Protein AF-A0AAU3L346-F1 (afdb_monomer_lite)

Foldseek 3Di:
DAWEWDDDPPQKIKIWDFDAPDLQDQNYYNDDHPGDTDDIDIDRNVCVVVVLVVSVVVCVVVVGDHDD

pLDDT: mean 89.74, std 6.8, range [57.91, 97.31]

Radius of gyration: 11.41 Å; chains: 1; bounding box: 23×21×35 Å

Structure (mmCIF, N/CA/C/O backbone):
data_AF-A0AAU3L346-F1
#
_entry.id   AF-A0AAU3L346-F1
#
loop_
_atom_site.group_PDB
_atom_site.id
_atom_site.type_symbol
_atom_site.label_atom_id
_atom_site.label_alt_id
_atom_site.label_comp_id
_atom_site.label_asym_id
_atom_site.label_entity_id
_atom_site.label_seq_id
_atom_site.pdbx_PDB_ins_code
_atom_site.Cartn_x
_atom_site.Cartn_y
_atom_site.Cartn_z
_atom_site.occupancy
_atom_site.B_iso_or_equiv
_atom_site.auth_seq_id
_atom_site.auth_comp_id
_atom_site.auth_asym_id
_atom_site.auth_atom_id
_atom_site.pdbx_PDB_model_num
ATOM 1 N N . MET A 1 1 ? 6.659 3.048 -8.265 1.00 86.62 1 MET A N 1
ATOM 2 C CA . MET A 1 1 ? 6.399 3.307 -6.829 1.00 86.62 1 MET A CA 1
ATOM 3 C C . MET A 1 1 ? 6.032 1.998 -6.158 1.00 86.62 1 MET A C 1
ATOM 5 O O . MET A 1 1 ? 5.354 1.194 -6.786 1.00 86.62 1 MET A O 1
ATOM 9 N N . THR A 1 2 ? 6.462 1.791 -4.924 1.00 92.19 2 THR A N 1
ATOM 10 C CA . THR A 1 2 ? 6.080 0.661 -4.071 1.00 92.19 2 THR A CA 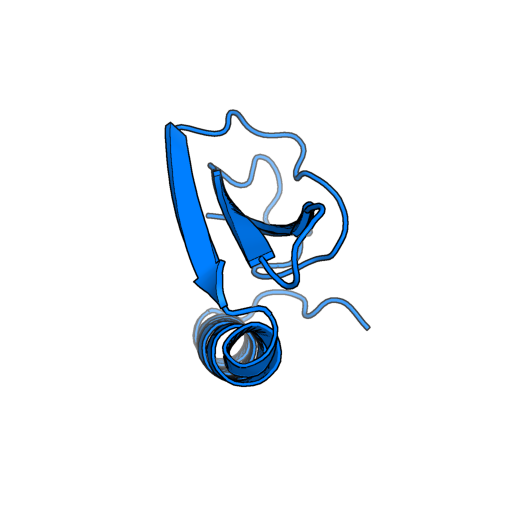1
ATOM 11 C C . THR A 1 2 ? 5.512 1.197 -2.763 1.00 92.19 2 THR A C 1
ATOM 13 O O . THR A 1 2 ? 5.883 2.278 -2.297 1.00 92.19 2 THR A O 1
ATOM 16 N N . VAL A 1 3 ? 4.576 0.456 -2.191 1.00 93.06 3 VAL A N 1
ATOM 17 C CA . VAL A 1 3 ? 3.968 0.718 -0.894 1.00 93.06 3 VAL A CA 1
ATOM 18 C C . VAL A 1 3 ? 4.030 -0.575 -0.111 1.00 93.06 3 VAL A C 1
ATOM 20 O O . VAL A 1 3 ? 3.639 -1.623 -0.615 1.00 93.06 3 VAL A O 1
ATOM 23 N N . TYR A 1 4 ? 4.497 -0.524 1.127 1.00 92.88 4 TYR A N 1
ATOM 24 C CA . TYR A 1 4 ? 4.419 -1.693 1.986 1.00 92.88 4 TYR A CA 1
ATOM 25 C C . TYR A 1 4 ? 3.923 -1.346 3.380 1.00 92.88 4 TYR A C 1
ATOM 27 O O . TYR A 1 4 ? 4.120 -0.233 3.878 1.00 92.88 4 TYR A O 1
ATOM 35 N N . ALA A 1 5 ? 3.214 -2.299 3.974 1.00 93.12 5 ALA A N 1
ATOM 36 C CA . ALA A 1 5 ? 2.567 -2.145 5.264 1.00 93.12 5 ALA A CA 1
ATOM 37 C C . ALA A 1 5 ? 3.376 -2.830 6.367 1.00 93.12 5 ALA A C 1
ATOM 39 O O . ALA A 1 5 ? 3.570 -4.042 6.358 1.00 93.12 5 ALA A O 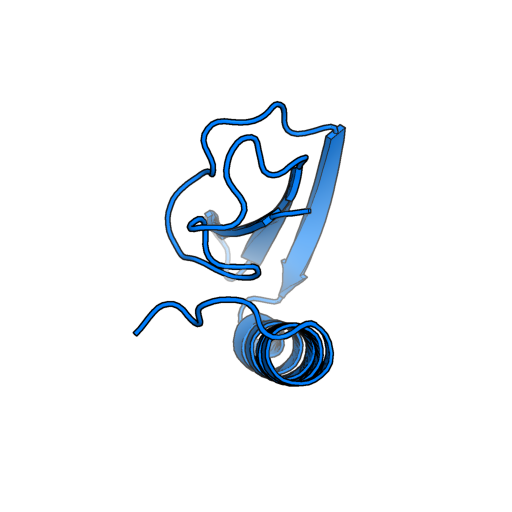1
ATOM 40 N N . GLU A 1 6 ? 3.797 -2.054 7.361 1.00 92.88 6 GLU A N 1
ATOM 41 C CA . GLU A 1 6 ? 4.422 -2.559 8.580 1.00 92.88 6 GLU A CA 1
ATOM 42 C C . GLU A 1 6 ? 3.433 -2.460 9.743 1.00 92.88 6 GLU A C 1
ATOM 44 O O . GLU A 1 6 ? 3.081 -1.360 10.188 1.00 92.88 6 GLU A O 1
ATOM 49 N N . THR A 1 7 ? 3.008 -3.596 10.291 1.00 91.25 7 THR A N 1
ATOM 50 C CA . THR A 1 7 ? 2.204 -3.609 11.519 1.00 91.25 7 THR A CA 1
ATOM 51 C C . THR A 1 7 ? 3.030 -3.079 12.691 1.00 91.25 7 THR A C 1
ATOM 53 O O . THR A 1 7 ? 4.151 -3.522 12.950 1.00 91.25 7 THR A O 1
ATOM 56 N N . ARG A 1 8 ? 2.474 -2.119 13.430 1.00 90.75 8 ARG A N 1
ATOM 57 C CA . ARG A 1 8 ? 3.079 -1.503 14.614 1.00 90.75 8 ARG A CA 1
ATOM 58 C C . ARG A 1 8 ? 2.260 -1.838 15.861 1.00 90.75 8 ARG A C 1
ATOM 60 O O . ARG A 1 8 ? 1.091 -2.218 15.801 1.00 90.75 8 ARG A O 1
ATOM 67 N N . ARG A 1 9 ? 2.892 -1.703 17.031 1.00 87.50 9 ARG A N 1
ATOM 68 C CA . ARG A 1 9 ? 2.205 -1.885 18.319 1.00 87.50 9 ARG A CA 1
ATOM 69 C C . ARG A 1 9 ? 1.091 -0.842 18.474 1.00 87.50 9 ARG A C 1
ATOM 71 O O . ARG A 1 9 ? 1.235 0.287 18.018 1.00 87.50 9 ARG A O 1
ATOM 78 N N . GLY A 1 10 ? 0.005 -1.226 19.145 1.00 90.44 10 GLY A N 1
ATOM 79 C CA . GLY A 1 10 ? -1.119 -0.327 19.435 1.00 90.44 10 GLY A CA 1
ATOM 80 C C . GLY A 1 10 ? -2.165 -0.206 18.321 1.00 90.44 10 GLY A C 1
ATOM 81 O O . GLY A 1 10 ? -2.838 0.817 18.247 1.00 90.44 10 GLY A O 1
ATOM 82 N N . GLY A 1 11 ? -2.302 -1.215 17.450 1.00 93.62 11 GLY A N 1
ATOM 83 C CA . GLY A 1 11 ? -3.331 -1.225 16.397 1.00 93.62 11 GLY A CA 1
ATOM 84 C C . GLY A 1 11 ? -3.086 -0.187 15.300 1.00 93.62 11 GLY A C 1
ATOM 85 O O . GLY A 1 11 ? -4.028 0.382 14.742 1.00 93.62 11 GLY A O 1
ATOM 86 N N . ARG A 1 12 ? -1.809 0.101 15.034 1.00 96.19 12 ARG A N 1
ATOM 87 C CA . ARG A 1 12 ? -1.357 1.024 13.995 1.00 96.19 12 ARG A CA 1
ATOM 88 C C . ARG A 1 12 ? -0.643 0.243 12.905 1.00 96.19 12 ARG A C 1
ATOM 90 O O . ARG A 1 12 ? 0.091 -0.699 13.188 1.00 96.19 12 ARG A O 1
ATOM 97 N N . THR A 1 13 ? -0.799 0.689 11.673 1.00 96.12 13 THR A N 1
ATOM 98 C CA . THR A 1 13 ? -0.021 0.219 10.531 1.00 96.12 13 THR A CA 1
ATOM 99 C C . THR A 1 13 ? 0.739 1.405 9.967 1.00 96.12 13 THR A C 1
ATOM 101 O O . THR A 1 13 ? 0.181 2.488 9.795 1.00 96.12 13 THR A O 1
ATOM 104 N N . ARG A 1 14 ? 2.027 1.218 9.695 1.00 95.44 14 ARG A N 1
ATOM 105 C CA . ARG A 1 14 ? 2.846 2.199 8.992 1.00 95.44 14 ARG A CA 1
ATOM 106 C C .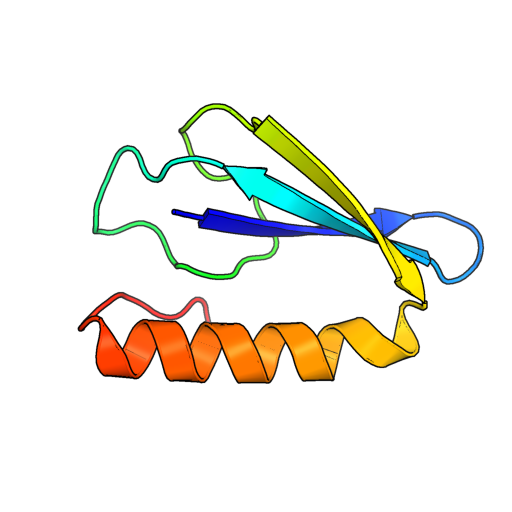 ARG A 1 14 ? 2.902 1.815 7.522 1.00 95.44 14 ARG A C 1
ATOM 108 O O . ARG A 1 14 ? 3.414 0.755 7.187 1.00 95.44 14 ARG A O 1
ATOM 115 N N . LEU A 1 15 ? 2.382 2.683 6.668 1.00 95.19 15 LEU A N 1
ATOM 116 C CA . LEU A 1 15 ? 2.563 2.607 5.227 1.00 95.19 15 LEU A CA 1
ATOM 117 C C . LEU A 1 15 ? 3.880 3.289 4.862 1.00 95.19 15 LEU A C 1
ATOM 119 O O . LEU A 1 15 ? 4.106 4.449 5.220 1.00 95.19 15 LEU A O 1
ATOM 123 N N . CYS A 1 16 ? 4.740 2.575 4.155 1.00 94.56 16 CYS A N 1
ATOM 124 C CA . CYS A 1 16 ? 6.024 3.060 3.671 1.00 94.56 16 CYS A CA 1
ATOM 125 C C . CYS A 1 16 ? 5.973 3.168 2.147 1.00 94.56 16 CYS A C 1
ATOM 127 O O . CYS A 1 16 ? 5.699 2.181 1.473 1.00 94.56 16 CYS A O 1
ATOM 129 N N . PHE A 1 17 ? 6.236 4.361 1.618 1.00 93.69 17 PHE A N 1
ATOM 130 C CA . PHE A 1 17 ? 6.168 4.683 0.196 1.00 93.69 17 PHE A CA 1
ATOM 131 C C . PHE A 1 17 ? 7.576 4.870 -0.362 1.00 93.69 17 PHE A C 1
ATOM 133 O O . PHE A 1 17 ? 8.356 5.673 0.166 1.00 93.69 17 PHE A O 1
ATOM 140 N N . GLY A 1 18 ? 7.884 4.157 -1.439 1.00 92.25 18 GLY A N 1
ATOM 141 C CA . GLY A 1 18 ? 9.199 4.154 -2.068 1.00 92.25 18 GLY A CA 1
ATOM 142 C C . GLY A 1 18 ? 9.151 4.113 -3.590 1.00 92.25 18 GLY A C 1
ATOM 143 O O . GLY A 1 18 ? 8.087 4.071 -4.223 1.00 92.25 18 GLY A O 1
ATOM 144 N N . THR A 1 19 ? 10.331 4.140 -4.201 1.00 88.81 19 THR A N 1
ATOM 145 C CA . THR A 1 19 ? 10.486 3.820 -5.624 1.00 88.81 19 THR A CA 1
ATOM 146 C C . THR A 1 19 ? 10.513 2.310 -5.821 1.00 88.81 19 THR A C 1
ATOM 148 O O . THR A 1 19 ? 10.986 1.572 -4.966 1.00 88.81 19 THR A O 1
ATOM 151 N N . ALA A 1 20 ? 9.992 1.867 -6.963 1.00 85.31 20 ALA A N 1
ATOM 152 C CA . ALA A 1 20 ? 10.271 0.518 -7.441 1.00 85.31 20 ALA A CA 1
ATOM 153 C C . ALA A 1 20 ? 11.581 0.602 -8.228 1.00 85.31 20 ALA A C 1
ATOM 155 O O . ALA A 1 20 ? 11.718 1.539 -9.019 1.00 85.31 20 ALA A O 1
ATOM 156 N N . GLU A 1 21 ? 12.517 -0.308 -7.993 1.00 85.69 21 GLU A N 1
ATOM 157 C CA . GLU A 1 21 ? 13.717 -0.441 -8.827 1.00 85.69 21 GLU A CA 1
ATOM 158 C C . GLU A 1 21 ? 13.445 -1.367 -10.014 1.00 85.69 21 GLU A C 1
ATOM 160 O O . GLU A 1 21 ? 13.969 -1.137 -11.102 1.00 85.69 21 GLU A O 1
ATOM 165 N N . ASP A 1 22 ? 12.553 -2.342 -9.829 1.00 82.75 22 ASP A N 1
ATOM 166 C CA . ASP A 1 22 ? 12.048 -3.231 -10.870 1.00 82.75 22 ASP A CA 1
ATOM 167 C C . ASP A 1 22 ? 10.521 -3.090 -11.027 1.00 82.75 22 ASP A C 1
ATOM 169 O O . ASP A 1 22 ? 9.759 -3.007 -10.058 1.00 82.75 22 ASP A O 1
ATOM 173 N N . LEU A 1 23 ? 10.043 -3.078 -12.274 1.00 81.12 23 LEU A N 1
ATOM 174 C CA . LEU A 1 23 ? 8.611 -3.104 -12.581 1.00 81.12 23 LEU A CA 1
ATOM 175 C C . LEU A 1 23 ? 7.955 -4.431 -12.173 1.00 81.12 23 LEU A C 1
ATOM 177 O O . LEU A 1 23 ? 6.746 -4.436 -11.936 1.00 81.12 23 LEU A O 1
ATOM 181 N N . GLY A 1 24 ? 8.747 -5.498 -12.015 1.00 84.44 24 GLY A N 1
ATOM 182 C CA . GLY A 1 24 ? 8.348 -6.768 -11.411 1.00 84.44 24 GLY A CA 1
ATOM 183 C C . GLY A 1 24 ? 8.006 -6.687 -9.917 1.00 84.44 24 GLY A C 1
ATOM 184 O O . GLY A 1 24 ? 7.379 -7.603 -9.385 1.00 84.44 24 GLY A O 1
ATOM 185 N N . GLU A 1 25 ? 8.352 -5.595 -9.225 1.00 84.75 25 GLU A N 1
ATOM 186 C CA . GLU A 1 25 ? 7.940 -5.399 -7.833 1.00 84.75 25 GLU A CA 1
ATOM 187 C C . GLU A 1 25 ? 6.437 -5.093 -7.741 1.00 84.75 25 GLU A C 1
ATOM 189 O O . GLU A 1 25 ? 5.914 -4.308 -8.543 1.00 84.75 25 GLU A O 1
ATOM 194 N N . PRO A 1 26 ? 5.722 -5.634 -6.741 1.00 86.56 26 PRO A N 1
ATOM 195 C CA . PRO A 1 26 ? 4.324 -5.295 -6.537 1.00 86.56 26 PRO A CA 1
ATOM 196 C C . PRO A 1 26 ? 4.162 -3.835 -6.096 1.00 86.56 26 PRO A C 1
ATOM 198 O O . PRO A 1 26 ? 4.994 -3.275 -5.379 1.00 86.56 26 PRO A O 1
ATOM 201 N N . VAL A 1 27 ? 3.054 -3.200 -6.494 1.00 89.44 27 VAL A N 1
ATOM 202 C CA . VAL A 1 27 ? 2.734 -1.831 -6.042 1.00 89.44 27 VAL A CA 1
ATOM 203 C C . VAL A 1 27 ? 2.465 -1.796 -4.540 1.00 89.44 27 VAL A C 1
ATOM 205 O O . VAL A 1 27 ? 2.882 -0.845 -3.887 1.00 89.44 27 VAL A O 1
ATOM 208 N N . TYR A 1 28 ? 1.786 -2.812 -4.001 1.00 91.44 28 TYR A N 1
ATOM 209 C CA . TYR A 1 28 ? 1.472 -2.942 -2.580 1.00 91.44 28 TYR A CA 1
ATOM 210 C C . TYR A 1 28 ? 1.926 -4.299 -2.044 1.00 91.44 28 TYR A C 1
ATOM 212 O O . TYR A 1 28 ? 1.625 -5.322 -2.657 1.00 91.44 28 TYR A O 1
ATOM 220 N N . GLY A 1 29 ? 2.603 -4.330 -0.895 1.00 87.00 29 GLY A N 1
ATOM 221 C CA . GLY A 1 29 ? 3.114 -5.572 -0.316 1.00 87.00 29 GLY A CA 1
ATOM 222 C C . GLY A 1 29 ? 3.312 -5.547 1.199 1.00 87.00 29 GLY A C 1
ATOM 223 O O . GLY A 1 29 ? 3.106 -4.544 1.880 1.00 87.00 29 GLY A O 1
ATOM 224 N N . SER A 1 30 ? 3.711 -6.694 1.741 1.00 79.12 30 SER A N 1
ATOM 225 C CA . SER A 1 30 ? 4.101 -6.866 3.149 1.00 79.12 30 SER A CA 1
ATOM 226 C C . SER A 1 30 ? 5.611 -6.753 3.369 1.00 79.12 30 SER A C 1
ATOM 228 O O . SER A 1 30 ? 6.059 -6.653 4.510 1.00 79.12 30 SER A O 1
ATOM 230 N N . VAL A 1 31 ? 6.395 -6.757 2.290 1.00 79.56 31 VAL A N 1
ATOM 231 C CA . VAL A 1 31 ? 7.853 -6.631 2.319 1.00 79.56 31 VAL A CA 1
ATOM 232 C C . VAL A 1 31 ? 8.286 -5.298 1.712 1.00 79.56 31 VAL A C 1
ATOM 234 O O . VAL A 1 31 ? 7.631 -4.817 0.782 1.00 79.56 31 VAL A O 1
ATOM 237 N N . PRO A 1 32 ? 9.375 -4.693 2.216 1.00 78.44 32 PRO A N 1
ATOM 238 C CA . PRO A 1 32 ? 9.989 -3.550 1.560 1.00 78.44 32 PRO A CA 1
ATOM 239 C C . PRO A 1 32 ? 10.368 -3.891 0.118 1.00 78.44 32 PRO A C 1
ATOM 241 O O . PRO A 1 32 ? 10.907 -4.968 -0.140 1.00 78.44 32 PRO A O 1
ATOM 244 N N . GLY A 1 33 ? 10.103 -2.962 -0.800 1.00 74.94 33 GLY A N 1
ATOM 245 C CA . GLY A 1 33 ? 10.703 -3.000 -2.133 1.00 74.94 33 GLY A CA 1
ATOM 246 C C . GLY A 1 33 ? 12.215 -2.769 -2.068 1.00 74.94 33 GLY A C 1
ATOM 247 O O . GLY A 1 33 ? 12.744 -2.376 -1.024 1.00 74.94 33 GLY A O 1
ATOM 248 N N . ALA A 1 34 ? 12.906 -2.995 -3.184 1.00 77.25 34 ALA A N 1
ATOM 249 C CA . ALA A 1 34 ? 14.358 -2.807 -3.258 1.00 77.25 34 ALA A CA 1
ATOM 250 C C . ALA A 1 34 ? 14.753 -1.323 -3.156 1.00 77.25 34 ALA A C 1
ATOM 252 O O . ALA A 1 34 ? 15.794 -0.980 -2.595 1.00 77.25 34 ALA A O 1
ATOM 253 N N . GLY A 1 35 ? 13.877 -0.441 -3.644 1.00 81.94 35 GLY A N 1
ATOM 254 C CA . GLY A 1 35 ? 14.143 0.987 -3.720 1.00 81.94 35 GLY A CA 1
ATOM 255 C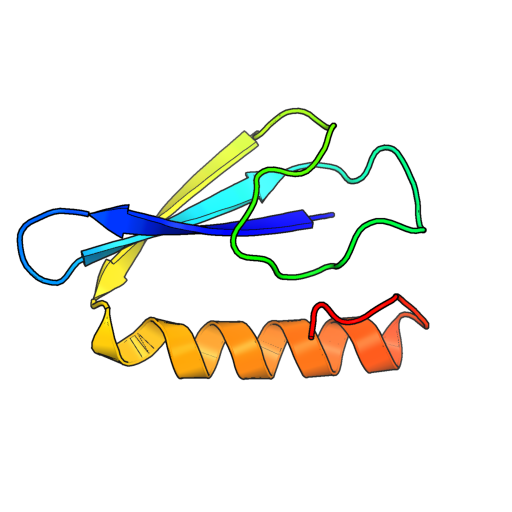 C . GLY A 1 35 ? 14.015 1.761 -2.401 1.00 81.94 35 GLY A C 1
ATOM 256 O O . GLY A 1 35 ? 13.360 1.331 -1.446 1.00 81.94 35 GLY A O 1
ATOM 257 N N . PRO A 1 36 ? 14.603 2.970 -2.351 1.00 86.50 36 PRO A N 1
ATOM 258 C CA . PRO A 1 36 ? 14.536 3.850 -1.190 1.00 86.50 36 PRO A CA 1
ATOM 259 C C . PRO A 1 36 ? 13.100 4.236 -0.799 1.00 86.50 36 PRO A C 1
ATOM 261 O O . PRO A 1 36 ? 12.240 4.519 -1.636 1.00 86.50 36 PRO A O 1
ATOM 264 N N . VAL A 1 37 ? 12.867 4.309 0.517 1.00 90.19 37 VAL A N 1
ATOM 265 C CA . VAL A 1 37 ? 11.619 4.792 1.127 1.00 90.19 37 VAL A CA 1
ATOM 266 C C . VAL A 1 37 ? 11.722 6.288 1.389 1.00 90.19 37 VAL A C 1
ATOM 268 O O . VAL A 1 37 ? 12.563 6.728 2.176 1.00 90.19 37 VAL A O 1
ATOM 271 N N . PHE A 1 38 ? 10.810 7.059 0.808 1.00 90.25 38 PHE A N 1
ATOM 272 C CA . PHE A 1 38 ? 10.806 8.519 0.916 1.00 90.25 38 PHE A CA 1
ATOM 273 C C . PHE A 1 38 ? 9.754 9.042 1.888 1.00 90.25 38 PHE A C 1
ATOM 275 O O . PHE A 1 38 ? 9.965 10.072 2.525 1.00 90.25 38 PHE A O 1
ATOM 282 N N . PHE A 1 39 ? 8.630 8.338 2.034 1.00 91.62 39 PHE A N 1
ATOM 283 C CA . PHE A 1 39 ? 7.519 8.800 2.859 1.00 91.62 39 PHE A CA 1
ATOM 284 C C . PHE A 1 39 ? 6.962 7.680 3.736 1.00 91.62 39 PHE A C 1
ATOM 286 O O . PHE A 1 39 ? 6.891 6.520 3.333 1.00 91.62 39 PHE A O 1
ATOM 293 N N . ARG A 1 40 ? 6.591 8.031 4.970 1.00 94.69 40 ARG A N 1
ATOM 294 C CA . ARG A 1 40 ? 6.022 7.111 5.959 1.00 94.69 40 ARG A CA 1
ATOM 295 C C . ARG A 1 40 ? 4.760 7.730 6.532 1.00 94.69 40 ARG A C 1
ATOM 297 O O . ARG A 1 40 ? 4.795 8.870 6.989 1.00 94.69 40 ARG A O 1
ATOM 304 N N . HIS A 1 41 ? 3.674 6.971 6.537 1.00 94.19 41 HIS A N 1
ATOM 305 C CA . HIS A 1 41 ? 2.380 7.417 7.035 1.00 94.19 41 HIS A CA 1
ATOM 306 C C . HIS A 1 41 ? 1.791 6.386 7.992 1.00 94.19 41 HIS A C 1
ATOM 308 O O . HIS A 1 41 ? 1.755 5.200 7.678 1.00 94.19 41 HIS A O 1
ATOM 314 N N . GLU A 1 42 ? 1.339 6.821 9.166 1.00 96.31 42 GLU A N 1
ATOM 315 C CA . GLU A 1 42 ? 0.730 5.931 10.154 1.00 96.31 42 GLU A CA 1
ATOM 316 C C . GLU A 1 42 ? -0.791 6.017 10.099 1.00 96.31 42 GLU A C 1
ATOM 318 O O . GLU A 1 42 ? -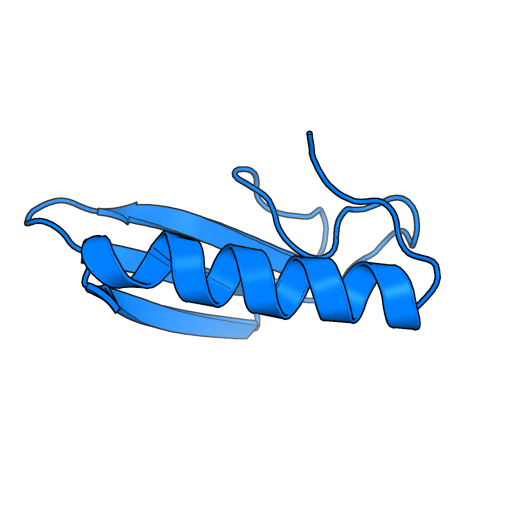1.375 7.090 10.236 1.00 96.31 42 GLU A O 1
ATOM 323 N N . ILE A 1 43 ? -1.425 4.857 9.964 1.00 95.88 43 ILE A N 1
ATOM 324 C CA . ILE A 1 43 ? -2.876 4.698 9.912 1.00 95.88 43 ILE A CA 1
ATOM 325 C C . ILE A 1 43 ? -3.343 3.749 11.023 1.00 95.88 43 ILE A C 1
ATOM 327 O O . ILE A 1 43 ? -2.572 2.903 11.487 1.00 95.88 43 ILE A O 1
ATOM 331 N N . PRO A 1 44 ? -4.604 3.839 11.472 1.00 97.31 44 PRO A N 1
ATOM 332 C CA . PRO A 1 44 ? -5.259 2.733 12.159 1.00 97.31 44 PRO A CA 1
ATOM 333 C C . PRO A 1 44 ? -5.187 1.453 11.319 1.00 97.31 44 PRO A C 1
ATOM 335 O O . PRO A 1 44 ? -5.482 1.483 10.125 1.00 97.31 44 PRO A O 1
ATOM 338 N N . THR A 1 45 ? -4.845 0.321 11.935 1.00 95.50 45 THR A N 1
ATOM 339 C CA . THR A 1 45 ? -4.747 -0.970 11.229 1.00 95.50 45 THR A CA 1
ATOM 340 C C . THR A 1 45 ? -6.057 -1.360 10.543 1.00 95.50 45 THR A C 1
ATOM 342 O O . THR A 1 45 ? -6.023 -1.954 9.473 1.00 95.50 45 THR A O 1
ATOM 345 N N . ALA A 1 46 ? -7.206 -0.950 11.089 1.00 96.12 46 ALA A N 1
ATOM 346 C CA . ALA A 1 46 ? -8.518 -1.182 10.481 1.00 96.12 46 ALA A CA 1
ATOM 347 C C . ALA A 1 46 ? -8.677 -0.569 9.075 1.00 96.12 46 ALA A C 1
ATOM 349 O O . ALA A 1 46 ? -9.535 -1.011 8.318 1.00 96.12 46 ALA A O 1
ATOM 350 N N . TYR A 1 47 ? -7.865 0.431 8.715 1.00 96.62 47 TYR A N 1
ATOM 351 C CA . TYR A 1 47 ? -7.893 1.032 7.382 1.00 96.62 47 TYR A CA 1
ATOM 352 C C . TYR A 1 47 ? -6.926 0.377 6.399 1.00 96.62 47 TYR A C 1
ATOM 354 O O . TYR A 1 47 ? -7.060 0.621 5.206 1.00 96.62 47 TYR A O 1
ATOM 362 N N . GLU A 1 48 ? -5.983 -0.461 6.843 1.00 94.94 48 GLU A N 1
ATOM 363 C CA . GLU A 1 48 ? -5.022 -1.123 5.944 1.00 94.94 48 GLU A CA 1
ATOM 364 C C . GLU A 1 48 ? -5.701 -1.834 4.757 1.00 94.94 48 GLU A C 1
ATOM 366 O O . GLU A 1 48 ? -5.261 -1.587 3.630 1.00 94.94 48 GLU A O 1
ATOM 371 N N . PRO A 1 49 ? -6.821 -2.569 4.933 1.00 94.94 49 PRO A N 1
ATOM 372 C CA . PRO A 1 49 ? -7.491 -3.226 3.812 1.00 94.94 49 PRO A CA 1
ATOM 373 C C . PRO A 1 49 ? -8.010 -2.256 2.741 1.00 94.94 49 PRO A C 1
ATOM 375 O O . PRO A 1 49 ? -7.993 -2.585 1.557 1.00 94.94 49 PRO A O 1
ATOM 378 N N . LEU A 1 50 ? -8.428 -1.044 3.132 1.00 95.88 50 LEU A N 1
ATOM 379 C CA . LEU A 1 50 ? -8.864 0.000 2.196 1.00 95.88 50 LEU A CA 1
ATOM 380 C C . LEU A 1 50 ? -7.690 0.477 1.329 1.00 95.88 50 LEU A C 1
ATOM 382 O O . LEU A 1 50 ? -7.825 0.607 0.114 1.00 95.88 50 LEU A O 1
ATOM 386 N N . TYR A 1 51 ? -6.529 0.714 1.945 1.00 94.00 51 TYR A N 1
ATOM 387 C CA . TYR A 1 51 ? -5.325 1.119 1.216 1.00 94.00 51 TYR A CA 1
ATOM 388 C C . TYR A 1 51 ? -4.825 0.001 0.306 1.00 94.00 51 TYR A C 1
ATOM 390 O O . TYR A 1 51 ? -4.475 0.273 -0.840 1.00 94.00 51 TYR A O 1
ATOM 398 N N . ARG A 1 52 ? -4.835 -1.249 0.783 1.00 94.50 52 ARG A N 1
ATOM 399 C CA . ARG A 1 52 ? -4.517 -2.419 -0.038 1.00 94.50 52 ARG A CA 1
ATOM 400 C C . ARG A 1 52 ? -5.400 -2.463 -1.283 1.00 94.50 52 ARG A C 1
ATOM 402 O O . ARG A 1 52 ? -4.860 -2.482 -2.380 1.00 94.50 52 ARG A O 1
ATOM 409 N N . ALA A 1 53 ? -6.724 -2.388 -1.126 1.00 95.56 53 ALA A N 1
ATOM 410 C CA . ALA A 1 53 ? -7.658 -2.394 -2.253 1.00 95.56 53 ALA A CA 1
ATOM 411 C C . ALA A 1 53 ? -7.387 -1.247 -3.241 1.00 95.56 53 ALA A C 1
ATOM 413 O O . ALA A 1 53 ? -7.290 -1.479 -4.442 1.00 95.56 53 ALA A O 1
ATOM 414 N N . PHE A 1 54 ? -7.179 -0.024 -2.742 1.00 95.12 54 PHE A N 1
ATOM 415 C CA . PHE A 1 54 ? -6.848 1.126 -3.584 1.00 95.12 54 PHE A CA 1
ATOM 416 C C . PHE A 1 54 ? -5.579 0.900 -4.423 1.00 95.12 54 PHE A C 1
ATOM 418 O O . PHE A 1 54 ? -5.578 1.142 -5.629 1.00 95.12 54 PHE A O 1
ATOM 425 N N . PHE A 1 55 ? -4.492 0.426 -3.805 1.00 93.69 55 PHE A N 1
ATOM 426 C CA . PHE A 1 55 ? -3.237 0.199 -4.524 1.00 93.69 55 PHE A CA 1
ATOM 427 C C . PHE A 1 55 ? -3.266 -1.046 -5.413 1.00 93.69 55 PHE A C 1
ATOM 429 O O . PHE A 1 55 ? -2.549 -1.073 -6.412 1.00 93.69 55 PHE A O 1
ATOM 436 N N . THR A 1 56 ? -4.102 -2.038 -5.102 1.00 93.31 56 THR A N 1
ATOM 437 C CA . THR A 1 56 ? -4.393 -3.163 -5.998 1.00 93.31 56 THR A CA 1
ATOM 438 C C . THR A 1 56 ? -5.077 -2.680 -7.277 1.00 93.31 56 THR A C 1
ATOM 440 O O . THR A 1 56 ? -4.622 -3.026 -8.363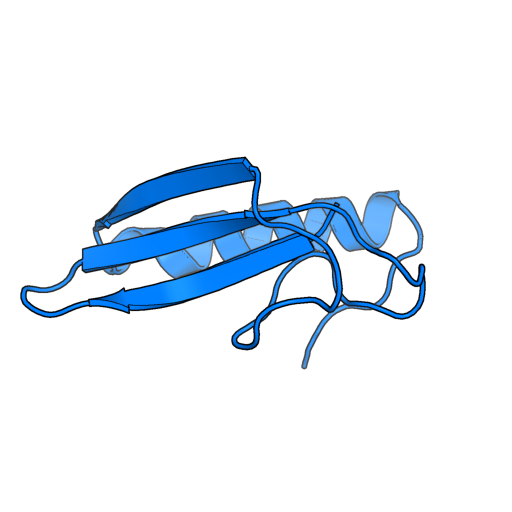 1.00 93.31 56 THR A O 1
ATOM 443 N N . GLU A 1 57 ? -6.093 -1.816 -7.183 1.00 95.25 57 GLU A N 1
ATOM 444 C CA . GLU A 1 57 ? -6.723 -1.227 -8.376 1.00 95.25 57 GLU A CA 1
ATOM 445 C C . GLU A 1 57 ? -5.740 -0.373 -9.183 1.00 95.25 57 GLU A C 1
ATOM 447 O O . GLU A 1 57 ? -5.688 -0.449 -10.410 1.00 95.25 57 GLU A O 1
ATOM 452 N N . LEU A 1 58 ? -4.886 0.396 -8.502 1.00 93.00 58 LEU A N 1
ATOM 453 C CA . LEU A 1 58 ? -3.832 1.155 -9.171 1.00 93.00 58 LEU A CA 1
ATOM 454 C C . LEU A 1 58 ? -2.823 0.241 -9.887 1.00 93.00 58 LEU A C 1
ATOM 456 O O . LEU A 1 58 ? -2.344 0.597 -10.961 1.00 93.00 58 LEU A O 1
ATOM 460 N N . ALA A 1 59 ? -2.508 -0.928 -9.320 1.00 92.06 59 ALA A N 1
ATOM 461 C CA . ALA A 1 59 ? -1.642 -1.915 -9.960 1.00 92.06 59 ALA A CA 1
ATOM 462 C C . ALA A 1 59 ? -2.275 -2.487 -11.233 1.00 92.06 59 ALA A C 1
ATOM 464 O O . ALA A 1 59 ? -1.594 -2.535 -12.255 1.00 92.06 59 ALA A O 1
ATOM 465 N N . HIS A 1 60 ? -3.572 -2.826 -11.203 1.00 92.62 60 HIS A N 1
ATOM 466 C CA . HIS A 1 60 ? -4.307 -3.258 -12.397 1.00 92.62 60 HIS A CA 1
ATOM 467 C C . HIS A 1 60 ? -4.247 -2.206 -13.511 1.00 92.62 60 HIS A C 1
ATOM 469 O O . HIS A 1 60 ? -3.925 -2.527 -14.651 1.00 92.62 60 HIS A O 1
ATOM 475 N N . LEU A 1 61 ? -4.516 -0.937 -13.183 1.00 93.81 61 LEU A N 1
ATOM 476 C CA . LEU A 1 61 ? -4.503 0.158 -14.160 1.00 93.81 61 LEU A CA 1
ATOM 477 C C . LEU A 1 61 ? -3.110 0.435 -14.742 1.00 93.81 61 LEU A C 1
ATOM 479 O O . LEU A 1 61 ? -3.000 0.959 -15.848 1.00 93.81 61 LEU A O 1
ATOM 483 N N . ALA A 1 62 ? -2.056 0.111 -13.994 1.00 89.75 62 ALA A N 1
ATOM 484 C CA . ALA A 1 62 ? -0.669 0.310 -14.397 1.00 89.75 62 ALA A CA 1
ATOM 485 C C . ALA A 1 62 ? -0.030 -0.931 -15.047 1.00 89.75 62 ALA A C 1
ATOM 487 O O . ALA A 1 62 ? 1.168 -0.888 -15.319 1.00 89.75 62 ALA A O 1
ATOM 488 N N . ASP A 1 63 ? -0.791 -2.015 -15.253 1.00 89.44 63 ASP A N 1
ATOM 489 C CA . ASP A 1 63 ? -0.295 -3.323 -15.714 1.00 89.44 63 ASP A CA 1
ATOM 490 C C . ASP A 1 63 ? 0.897 -3.827 -14.879 1.00 89.44 63 ASP A C 1
ATOM 492 O O . ASP A 1 63 ? 1.931 -4.270 -15.382 1.00 89.44 63 ASP A O 1
ATOM 496 N N . ARG A 1 64 ? 0.783 -3.678 -13.553 1.00 88.94 64 ARG A N 1
ATOM 497 C CA . ARG A 1 64 ? 1.817 -4.073 -12.593 1.00 88.94 64 ARG A CA 1
ATOM 498 C C . ARG A 1 64 ? 1.408 -5.308 -11.800 1.00 88.94 64 ARG A C 1
ATOM 500 O O . ARG A 1 64 ? 0.223 -5.502 -11.529 1.00 88.94 64 ARG A O 1
ATOM 507 N N . PRO A 1 65 ? 2.387 -6.116 -11.358 1.00 85.62 65 PRO A N 1
ATOM 508 C CA . PRO A 1 65 ? 2.106 -7.298 -10.565 1.00 85.62 65 PRO A CA 1
ATOM 509 C C . PRO A 1 65 ? 1.449 -6.933 -9.233 1.00 85.62 65 PRO A C 1
ATOM 511 O O . PRO A 1 65 ? 1.741 -5.910 -8.603 1.00 85.62 65 PRO A O 1
ATOM 514 N N . ILE A 1 66 ? 0.564 -7.821 -8.796 1.00 84.44 66 ILE A N 1
ATOM 515 C CA . ILE A 1 66 ? -0.130 -7.736 -7.517 1.00 84.44 66 ILE A CA 1
ATOM 516 C C . ILE A 1 66 ? 0.459 -8.807 -6.617 1.00 84.44 66 ILE A C 1
ATOM 518 O O . ILE A 1 66 ? 0.578 -9.965 -7.016 1.00 84.44 66 ILE A O 1
ATOM 522 N N . ALA A 1 67 ? 0.855 -8.412 -5.409 1.00 76.12 67 ALA A N 1
ATOM 523 C CA . ALA A 1 67 ? 1.277 -9.375 -4.407 1.00 76.12 67 ALA A CA 1
ATOM 524 C C . ALA A 1 67 ? 0.071 -10.234 -4.000 1.00 76.12 67 ALA A C 1
ATOM 526 O O . ALA A 1 67 ? -0.975 -9.688 -3.640 1.00 76.12 67 ALA A O 1
ATOM 527 N N . SER A 1 68 ? 0.237 -11.555 -4.073 1.00 57.91 68 SER A N 1
ATOM 528 C CA . SER A 1 68 ? -0.711 -12.544 -3.543 1.00 57.91 68 SER A CA 1
ATOM 529 C C . SER A 1 68 ? -0.842 -12.452 -2.028 1.00 57.91 68 SER A C 1
ATOM 531 O O . SER A 1 68 ? 0.225 -12.331 -1.379 1.00 57.91 68 SER A O 1
#

Secondary structure (DSSP, 8-state):
-EEEEEEETTTEEEEEEE--SSTTS-SEESS--SSPEEEEEEEEGGGHHHHHHHHHHHHHHTT-----

Sequence (68 aa):
MTVYAETRRGGRTRLCFGTAEDLGEPVYGSVPGAGPVFFRHEIPTAYEPLYRAFFTELAHLADRPIAS